Protein AF-A0A3D0WND0-F1 (afdb_monomer_lite)

Secondary structure (DSSP, 8-state):
-----EEEEEES--SSHHHHHHHHHHH-TTEEEEEE-GGGGGGTHHHHHHHHHHHH--

Structure (mmCIF, N/CA/C/O backbone):
data_AF-A0A3D0WND0-F1
#
_entry.id   AF-A0A3D0WND0-F1
#
loop_
_atom_site.group_PDB
_atom_site.id
_atom_site.type_symbol
_atom_site.label_atom_id
_atom_site.label_alt_id
_atom_site.label_comp_id
_atom_site.label_asym_id
_atom_site.label_entity_id
_atom_site.label_seq_id
_atom_site.pdbx_PDB_ins_code
_atom_site.Cartn_x
_atom_site.Cartn_y
_atom_site.Cartn_z
_atom_site.occupancy
_atom_site.B_iso_or_equiv
_atom_site.auth_seq_id
_atom_site.auth_comp_id
_atom_site.auth_asym_id
_atom_site.auth_atom_id
_atom_site.pdbx_PDB_model_num
ATOM 1 N N . TYR A 1 1 ? -1.683 3.724 21.814 1.00 55.53 1 TYR A N 1
ATOM 2 C CA . TYR A 1 1 ? -1.882 4.249 20.453 1.00 55.53 1 TYR A CA 1
ATOM 3 C C . TYR A 1 1 ? -3.029 3.475 19.829 1.00 55.53 1 TYR A C 1
ATOM 5 O O . TYR A 1 1 ? -2.774 2.371 19.367 1.00 55.53 1 TYR A O 1
ATOM 13 N N . PRO A 1 2 ? -4.283 3.945 19.941 1.00 76.75 2 PRO A N 1
ATOM 14 C CA . PRO A 1 2 ? -5.431 3.175 19.462 1.00 76.75 2 PRO A CA 1
ATOM 15 C C . PRO A 1 2 ? -5.663 3.318 17.951 1.00 76.75 2 PRO A C 1
ATOM 17 O O . PRO A 1 2 ? -6.139 2.372 17.341 1.00 76.75 2 PRO A O 1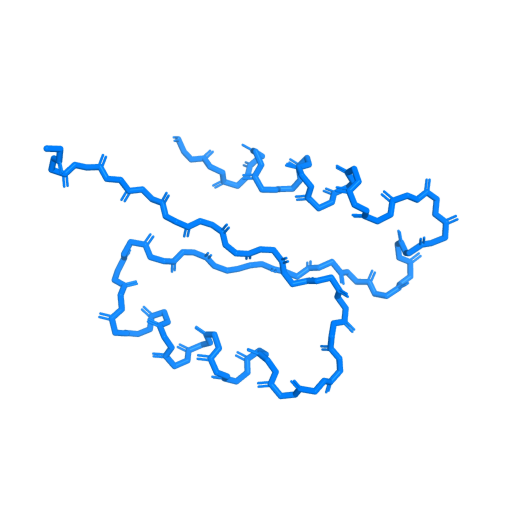
ATOM 20 N N . ASP A 1 3 ? -5.260 4.442 17.349 1.00 79.81 3 ASP A N 1
ATOM 21 C CA . ASP A 1 3 ? -5.571 4.760 15.954 1.00 79.81 3 ASP A CA 1
ATOM 22 C C . ASP A 1 3 ? -4.283 4.889 15.133 1.00 79.81 3 ASP A C 1
ATOM 24 O O . ASP A 1 3 ? -3.506 5.829 15.310 1.00 79.81 3 ASP A O 1
ATOM 28 N N . PHE A 1 4 ? -4.024 3.916 14.262 1.00 84.75 4 PHE A N 1
ATOM 29 C CA . PHE A 1 4 ? -2.938 3.962 13.286 1.00 84.75 4 PHE A CA 1
ATOM 30 C C . PHE A 1 4 ? -3.410 3.389 11.949 1.00 84.75 4 PHE A C 1
ATOM 32 O O . PHE A 1 4 ? -4.318 2.558 11.898 1.00 84.75 4 PHE A O 1
ATOM 39 N N . GLU A 1 5 ? -2.772 3.832 10.872 1.00 85.19 5 GLU A N 1
ATOM 40 C CA . GLU A 1 5 ? -2.988 3.339 9.515 1.00 85.19 5 GLU A CA 1
ATOM 41 C C . GLU A 1 5 ? -1.637 2.914 8.937 1.00 85.19 5 GLU A C 1
ATOM 43 O O . GLU A 1 5 ? -0.623 3.596 9.113 1.00 85.19 5 GLU A O 1
ATOM 48 N N . VAL A 1 6 ? -1.609 1.758 8.280 1.00 88.69 6 VAL A N 1
ATOM 49 C CA . VAL A 1 6 ? -0.426 1.242 7.591 1.00 88.69 6 VAL A CA 1
ATOM 50 C C . VAL A 1 6 ? -0.707 1.280 6.102 1.00 88.69 6 VAL A C 1
ATOM 52 O O . VAL A 1 6 ? -1.624 0.615 5.630 1.00 88.69 6 VAL A O 1
ATOM 55 N N . ILE A 1 7 ? 0.101 2.036 5.362 1.00 88.56 7 ILE A N 1
ATOM 56 C CA . ILE A 1 7 ? -0.035 2.176 3.913 1.00 88.56 7 ILE A CA 1
ATOM 57 C C . ILE A 1 7 ? 1.136 1.484 3.232 1.00 88.56 7 ILE A C 1
ATOM 59 O O . ILE A 1 7 ? 2.293 1.867 3.417 1.00 88.56 7 ILE A O 1
ATOM 63 N N . VAL A 1 8 ? 0.832 0.477 2.419 1.00 88.06 8 VAL A N 1
ATOM 64 C CA . VAL A 1 8 ? 1.818 -0.251 1.618 1.00 88.06 8 VAL A CA 1
ATOM 65 C C . VAL A 1 8 ? 1.718 0.200 0.168 1.00 88.06 8 VAL A C 1
ATOM 67 O O . VAL A 1 8 ? 0.670 0.078 -0.461 1.00 88.06 8 VAL A O 1
ATOM 70 N N . VAL A 1 9 ? 2.822 0.707 -0.376 1.00 85.62 9 VAL A N 1
ATOM 71 C CA . VAL A 1 9 ? 2.914 1.106 -1.783 1.00 85.62 9 VAL A CA 1
ATOM 72 C C . VAL A 1 9 ? 3.763 0.081 -2.527 1.00 85.62 9 VAL A C 1
ATOM 74 O O . VAL A 1 9 ? 4.976 0.021 -2.332 1.00 85.62 9 VAL A O 1
ATOM 77 N N . ASN A 1 10 ? 3.127 -0.740 -3.364 1.00 83.56 10 ASN A N 1
ATOM 78 C CA . ASN A 1 10 ? 3.810 -1.715 -4.207 1.00 83.56 10 ASN A CA 1
ATOM 79 C C . ASN A 1 10 ? 4.365 -1.029 -5.466 1.00 83.56 10 ASN A C 1
ATOM 81 O O . ASN A 1 10 ? 3.621 -0.430 -6.238 1.00 83.56 10 ASN A O 1
ATOM 85 N N . MET A 1 11 ? 5.671 -1.121 -5.690 1.00 77.62 11 MET A N 1
ATOM 86 C CA . MET A 1 11 ? 6.353 -0.473 -6.809 1.00 77.62 11 MET A CA 1
ATOM 87 C C . MET A 1 11 ? 6.464 -1.439 -7.994 1.00 77.62 11 MET A C 1
ATOM 89 O O . MET A 1 11 ? 7.542 -1.940 -8.284 1.00 77.62 11 MET A O 1
ATOM 93 N N . GLY A 1 12 ? 5.331 -1.759 -8.623 1.00 68.06 12 GLY A N 1
ATOM 94 C CA . GLY A 1 12 ? 5.307 -2.553 -9.857 1.00 68.06 12 GLY A CA 1
ATOM 95 C C . GLY A 1 12 ? 5.771 -4.010 -9.732 1.00 68.06 12 GLY A C 1
ATOM 96 O O . GLY A 1 12 ? 6.054 -4.630 -10.755 1.00 68.06 12 GLY A O 1
ATOM 97 N N . SER A 1 13 ? 5.844 -4.577 -8.518 1.00 67.88 13 SER A N 1
ATOM 98 C CA . SER A 1 13 ? 6.211 -5.989 -8.345 1.00 67.88 13 SER A CA 1
ATOM 99 C C . SER A 1 13 ? 5.243 -6.885 -9.118 1.00 67.88 13 SER A C 1
ATOM 101 O O . SER A 1 13 ? 4.028 -6.825 -8.909 1.00 67.88 13 SER A O 1
ATOM 103 N N . THR A 1 14 ? 5.793 -7.706 -10.009 1.00 65.25 14 THR A N 1
ATOM 104 C CA . THR A 1 14 ? 5.063 -8.656 -10.861 1.00 65.25 14 THR A CA 1
ATOM 105 C C . THR A 1 14 ? 4.801 -9.993 -10.162 1.00 65.25 14 THR A C 1
ATOM 107 O O . THR A 1 14 ? 3.961 -10.769 -10.612 1.00 65.25 14 THR A O 1
ATOM 110 N N . ASP A 1 15 ? 5.460 -10.237 -9.028 1.00 65.81 15 ASP A N 1
ATOM 111 C CA . ASP A 1 15 ? 5.403 -11.502 -8.298 1.00 65.81 15 ASP A CA 1
ATOM 112 C C . ASP A 1 15 ? 4.284 -11.490 -7.258 1.00 65.81 15 ASP A C 1
ATOM 114 O O . ASP A 1 15 ? 4.539 -11.059 -6.138 1.00 65.81 15 ASP A O 1
ATOM 118 N N . GLU A 1 16 ? 3.058 -11.902 -7.623 1.00 73.00 16 GLU A N 1
ATOM 119 C CA . GLU A 1 16 ? 1.879 -12.248 -6.774 1.00 73.00 16 GLU A CA 1
ATOM 120 C C . GLU A 1 16 ? 1.576 -11.361 -5.537 1.00 73.00 16 GLU A C 1
ATOM 122 O O . GLU A 1 16 ? 0.710 -11.662 -4.710 1.00 73.00 16 GLU A O 1
ATOM 127 N N . THR A 1 17 ? 2.242 -10.219 -5.411 1.00 79.00 17 THR A N 1
ATOM 128 C CA . THR A 1 17 ? 2.315 -9.416 -4.190 1.00 79.00 17 THR A CA 1
ATOM 129 C C . THR A 1 17 ? 0.964 -8.752 -3.956 1.00 79.00 17 THR A C 1
ATOM 131 O O . THR A 1 17 ? 0.516 -8.621 -2.822 1.00 79.00 17 THR A O 1
ATOM 134 N N . ASP A 1 18 ? 0.262 -8.418 -5.039 1.00 78.75 18 ASP A N 1
ATOM 135 C CA . ASP A 1 18 ? -1.114 -7.926 -5.026 1.00 78.75 18 ASP A CA 1
ATOM 136 C C . ASP A 1 18 ? -2.099 -8.941 -4.417 1.00 78.75 18 ASP A C 1
ATOM 138 O O . ASP A 1 18 ? -2.964 -8.571 -3.625 1.00 78.75 18 ASP A O 1
ATOM 142 N N . VAL A 1 19 ? -1.936 -10.237 -4.707 1.00 83.69 19 VAL A N 1
ATOM 143 C CA . VAL A 1 19 ? -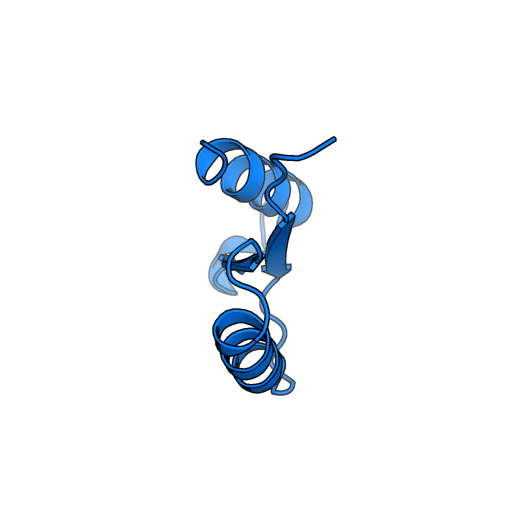2.805 -11.296 -4.165 1.00 83.69 19 VAL A CA 1
ATOM 144 C C . VAL A 1 19 ? -2.599 -11.427 -2.657 1.00 83.69 19 VAL A C 1
ATOM 146 O O . VAL A 1 19 ? -3.569 -11.462 -1.893 1.00 83.69 19 VAL A O 1
ATOM 149 N N . LEU A 1 20 ? -1.339 -11.422 -2.213 1.00 85.69 20 LEU A N 1
ATOM 150 C CA . LEU A 1 20 ? -0.995 -11.457 -0.793 1.00 85.69 20 LEU A CA 1
ATOM 151 C C . LEU A 1 20 ? -1.524 -10.216 -0.054 1.00 85.69 20 LEU A C 1
ATOM 153 O O . LEU A 1 20 ? -2.151 -10.348 1.000 1.00 85.69 20 LEU A O 1
ATOM 157 N N . LEU A 1 21 ? -1.316 -9.017 -0.606 1.00 85.69 21 LEU A N 1
ATOM 158 C CA . LEU A 1 21 ? -1.758 -7.757 0.001 1.00 85.69 21 LEU A CA 1
ATOM 159 C C . LEU A 1 21 ? -3.284 -7.655 0.082 1.00 85.69 21 LEU A C 1
ATOM 161 O O . LEU A 1 21 ? -3.807 -7.200 1.102 1.00 85.69 21 LEU A O 1
ATOM 165 N N . LYS A 1 22 ? -4.012 -8.147 -0.925 1.00 85.00 22 LYS A N 1
ATOM 166 C CA . LYS A 1 22 ? -5.479 -8.257 -0.878 1.00 85.00 22 LYS A CA 1
ATOM 167 C C . LYS A 1 22 ? -5.952 -9.184 0.239 1.00 85.00 22 LYS A C 1
ATOM 169 O O . LYS A 1 22 ? -6.888 -8.829 0.954 1.00 85.00 22 LYS A O 1
ATOM 174 N N . GLY A 1 23 ? -5.290 -10.326 0.432 1.00 88.12 23 GLY A N 1
ATOM 175 C CA . GLY A 1 23 ? -5.585 -11.231 1.547 1.00 88.12 23 GLY A CA 1
ATOM 176 C C . GLY A 1 23 ? -5.303 -10.598 2.914 1.00 88.12 23 GLY A C 1
ATOM 177 O O . GLY A 1 23 ? -6.098 -10.729 3.845 1.00 88.12 23 GLY A O 1
ATOM 178 N N . LEU A 1 24 ? -4.203 -9.851 3.032 1.00 86.88 24 LEU A N 1
ATOM 179 C CA . LEU A 1 24 ? -3.855 -9.144 4.265 1.00 86.88 24 LEU A CA 1
ATOM 180 C C . LEU A 1 24 ? -4.823 -7.996 4.571 1.00 86.88 24 LEU A C 1
ATOM 182 O O . LEU A 1 24 ? -5.173 -7.812 5.733 1.00 86.88 24 LEU A O 1
ATOM 186 N N . ASN A 1 25 ? -5.309 -7.277 3.558 1.00 85.94 25 ASN A N 1
ATOM 187 C CA . ASN A 1 25 ? -6.283 -6.196 3.735 1.00 85.94 25 ASN A CA 1
ATOM 188 C C . ASN A 1 25 ? -7.604 -6.708 4.347 1.00 85.94 25 ASN A C 1
ATOM 190 O O . ASN A 1 25 ? -8.178 -6.081 5.229 1.00 85.94 25 ASN A O 1
ATOM 194 N N . GLN A 1 26 ? -8.047 -7.916 3.978 1.00 86.50 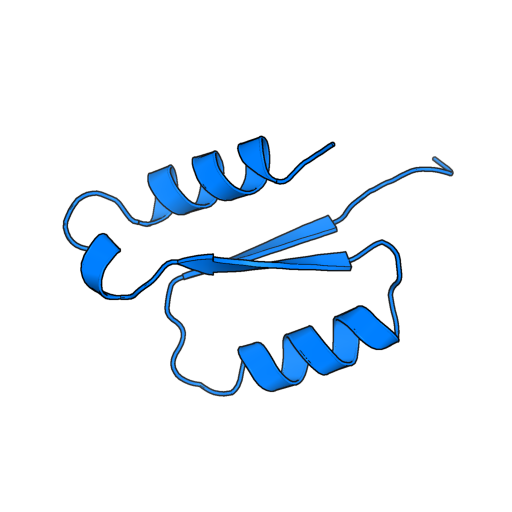26 GLN A N 1
ATOM 195 C CA . GLN A 1 26 ? -9.235 -8.532 4.593 1.00 86.50 26 GLN A CA 1
ATOM 196 C C . GLN A 1 26 ? -9.037 -8.877 6.077 1.00 86.50 26 GLN A C 1
ATOM 198 O O . GLN A 1 26 ? -9.997 -8.902 6.844 1.00 86.50 26 GLN A O 1
ATOM 203 N N . LYS A 1 27 ? -7.796 -9.164 6.483 1.00 90.12 27 LYS A N 1
ATOM 204 C CA . LYS A 1 27 ? -7.447 -9.551 7.855 1.00 90.12 27 LYS A CA 1
ATOM 205 C C . LYS A 1 27 ? -7.125 -8.348 8.746 1.00 90.12 27 LYS A C 1
ATOM 207 O O . LYS A 1 27 ? -7.348 -8.412 9.953 1.00 90.12 27 LYS A O 1
ATOM 212 N N . TYR A 1 28 ? -6.586 -7.278 8.168 1.00 87.19 28 TYR A N 1
ATOM 213 C CA . TYR A 1 28 ? -6.108 -6.100 8.883 1.00 87.19 28 TYR A CA 1
ATOM 214 C C . TYR A 1 28 ? -6.857 -4.850 8.403 1.00 87.19 28 TYR A C 1
ATOM 216 O O . TYR A 1 28 ? -6.458 -4.255 7.407 1.00 87.19 28 TYR A O 1
ATOM 224 N N . PRO A 1 29 ? -7.893 -4.390 9.128 1.00 83.19 29 PRO A N 1
ATOM 225 C CA . PRO A 1 29 ? -8.707 -3.244 8.706 1.00 83.19 29 PRO A CA 1
ATOM 226 C C . PRO A 1 29 ? -7.943 -1.908 8.690 1.00 83.19 29 PRO A C 1
ATOM 228 O O . PRO A 1 29 ? -8.407 -0.942 8.099 1.00 83.19 29 PRO A O 1
ATOM 231 N N . HIS A 1 30 ? -6.769 -1.854 9.327 1.00 85.56 30 HIS A N 1
ATOM 232 C CA . HIS A 1 30 ? -5.869 -0.697 9.334 1.00 85.56 30 HIS A CA 1
ATOM 233 C C . HIS A 1 30 ? -4.835 -0.723 8.194 1.00 85.56 30 HIS A C 1
ATOM 235 O O . HIS A 1 30 ? -3.957 0.137 8.158 1.00 85.56 30 HIS A O 1
ATOM 241 N N . LEU A 1 31 ? -4.878 -1.727 7.310 1.00 86.81 31 LEU A N 1
ATOM 242 C CA . LEU A 1 31 ? -3.914 -1.903 6.228 1.00 86.81 31 LEU A CA 1
ATOM 243 C C . LEU A 1 31 ? -4.502 -1.429 4.899 1.00 86.81 31 LEU A C 1
ATOM 245 O O . LEU A 1 31 ? -5.325 -2.106 4.290 1.00 86.81 31 LEU A O 1
ATOM 249 N N . TYR A 1 32 ? -4.002 -0.312 4.395 1.00 87.31 32 TYR A N 1
ATOM 250 C CA . TYR A 1 32 ? -4.286 0.154 3.046 1.00 87.31 32 TYR A CA 1
ATOM 251 C C . TYR A 1 32 ? -3.134 -0.230 2.110 1.00 87.31 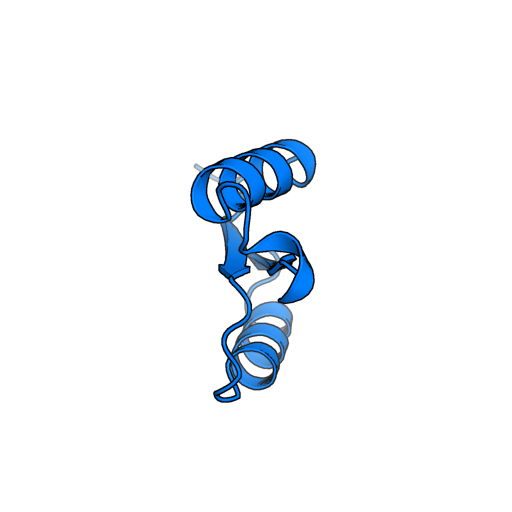32 TYR A C 1
ATOM 253 O O . TYR A 1 32 ? -1.962 -0.143 2.480 1.00 87.31 32 TYR A O 1
ATOM 261 N N . HIS A 1 33 ? -3.438 -0.658 0.885 1.00 87.69 33 HIS A N 1
ATOM 262 C CA . HIS A 1 33 ? -2.415 -0.945 -0.120 1.00 87.69 33 HIS A CA 1
ATOM 263 C C . HIS A 1 33 ? -2.741 -0.271 -1.450 1.00 87.69 33 HIS A C 1
ATOM 265 O O . HIS A 1 33 ? -3.897 -0.186 -1.857 1.00 87.69 33 HIS A O 1
ATOM 271 N N . THR A 1 34 ? -1.704 0.206 -2.128 1.00 85.69 34 THR A N 1
ATOM 272 C CA . THR A 1 34 ? -1.782 0.810 -3.461 1.00 85.69 34 THR A CA 1
ATOM 273 C C . THR A 1 34 ? -0.573 0.384 -4.289 1.00 85.69 34 THR A C 1
ATOM 275 O O . THR A 1 34 ? 0.402 -0.135 -3.740 1.00 85.69 34 THR A O 1
ATOM 278 N N . TYR A 1 35 ? -0.620 0.583 -5.602 1.00 83.25 35 TYR A N 1
ATOM 279 C CA . TYR A 1 35 ? 0.460 0.211 -6.510 1.00 83.25 35 TYR A CA 1
ATOM 280 C C . TYR A 1 35 ? 0.873 1.379 -7.408 1.00 83.25 35 TYR A C 1
ATOM 282 O O . TYR A 1 35 ? 0.067 2.245 -7.751 1.00 83.25 35 TYR A O 1
ATOM 290 N N . VAL 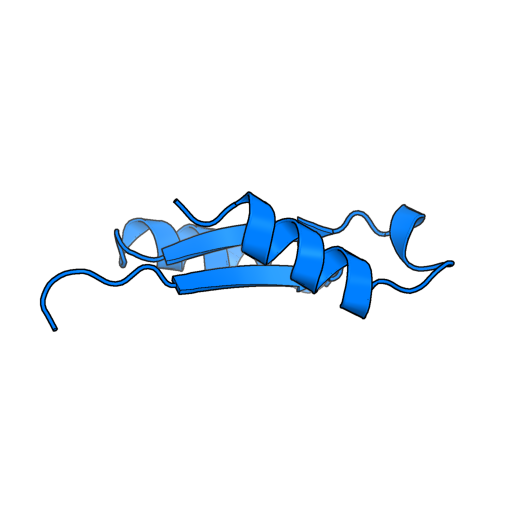A 1 36 ? 2.149 1.397 -7.782 1.00 79.69 36 VAL A N 1
ATOM 291 C CA . VAL A 1 36 ? 2.703 2.294 -8.798 1.00 79.69 36 VAL A CA 1
ATOM 292 C C . VAL A 1 36 ? 2.719 1.536 -10.129 1.00 79.69 36 VAL A C 1
ATOM 294 O O . VAL A 1 36 ? 3.261 0.428 -10.169 1.00 79.69 36 VAL A O 1
ATOM 297 N N . PRO A 1 37 ? 2.122 2.081 -11.203 1.00 73.62 37 PRO A N 1
ATOM 298 C CA . PRO A 1 37 ? 2.175 1.463 -12.523 1.00 73.62 37 PRO A CA 1
ATOM 299 C C . PRO A 1 37 ? 3.611 1.457 -13.064 1.00 73.62 37 PRO A C 1
ATOM 301 O O . PRO A 1 37 ? 4.370 2.400 -12.835 1.00 73.62 37 PRO A O 1
ATOM 304 N N . ALA A 1 38 ? 3.970 0.398 -13.793 1.00 67.94 38 ALA A N 1
ATOM 305 C CA . ALA A 1 38 ? 5.321 0.190 -14.321 1.00 67.94 38 ALA A CA 1
ATOM 306 C C . ALA A 1 38 ? 5.774 1.315 -15.270 1.00 67.94 38 ALA A C 1
ATOM 308 O O . ALA A 1 38 ? 6.955 1.634 -15.333 1.00 67.94 38 ALA A O 1
ATOM 309 N N . GLU A 1 39 ? 4.843 2.001 -15.943 1.00 65.31 39 GLU A N 1
ATOM 310 C CA . GLU A 1 39 ? 5.181 3.130 -16.823 1.00 65.31 39 GLU A CA 1
ATOM 311 C C . GLU A 1 39 ? 5.721 4.360 -16.064 1.00 65.31 39 GLU A C 1
ATOM 313 O O . GLU A 1 39 ? 6.241 5.291 -16.675 1.00 65.31 39 GLU A O 1
ATOM 318 N N . ALA A 1 40 ? 5.592 4.396 -14.733 1.00 64.19 40 ALA A N 1
ATOM 319 C CA . ALA A 1 40 ? 6.049 5.506 -13.898 1.00 64.19 40 ALA A CA 1
ATOM 320 C C . ALA A 1 40 ? 7.454 5.292 -13.297 1.00 64.19 40 ALA A C 1
ATOM 322 O O . ALA A 1 40 ? 7.921 6.106 -12.491 1.00 64.19 40 ALA A O 1
ATOM 323 N N . GLU A 1 41 ? 8.131 4.201 -13.664 1.00 59.53 41 GLU A N 1
ATOM 324 C CA . GLU A 1 41 ? 9.436 3.821 -13.117 1.00 59.53 41 GLU A CA 1
ATOM 325 C C . GLU A 1 41 ? 10.577 4.732 -13.615 1.00 59.53 41 GLU A C 1
ATOM 327 O O . GLU A 1 41 ? 11.529 4.997 -12.873 1.00 59.53 41 GLU A O 1
ATOM 332 N N . ASP A 1 42 ? 10.416 5.325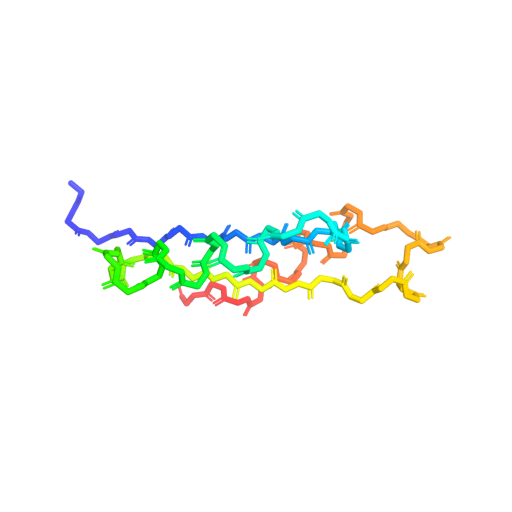 -14.804 1.00 60.53 42 ASP A N 1
ATOM 333 C CA . ASP A 1 42 ? 11.472 6.020 -15.556 1.00 60.53 42 ASP A CA 1
ATOM 334 C C . ASP A 1 42 ? 11.997 7.326 -14.933 1.00 60.53 42 ASP A C 1
ATOM 336 O O . ASP A 1 42 ? 13.089 7.773 -15.282 1.00 60.53 42 ASP A O 1
ATOM 340 N N . VAL A 1 43 ? 11.266 7.970 -14.010 1.00 60.75 43 VAL A N 1
ATOM 341 C CA . VAL A 1 43 ? 11.620 9.345 -13.576 1.00 60.75 43 VAL A CA 1
ATOM 342 C C . VAL A 1 43 ? 11.851 9.501 -12.071 1.00 60.75 43 VAL A C 1
ATOM 344 O O . VAL A 1 43 ? 12.273 10.580 -11.667 1.00 60.75 43 VAL A O 1
ATOM 347 N N . ASN A 1 44 ? 11.662 8.439 -11.264 1.00 69.12 44 ASN A N 1
ATOM 348 C CA . ASN A 1 44 ? 11.987 8.279 -9.821 1.00 69.12 44 ASN A CA 1
ATOM 349 C C . ASN A 1 44 ? 10.821 7.637 -9.049 1.00 69.12 44 ASN A C 1
ATOM 351 O O . ASN A 1 44 ? 10.162 8.278 -8.220 1.00 69.12 44 ASN A O 1
ATOM 355 N N . GLY A 1 45 ? 10.589 6.347 -9.298 1.00 72.31 45 GLY A N 1
ATOM 356 C CA . GLY A 1 45 ? 9.468 5.612 -8.706 1.00 72.31 45 GLY A CA 1
ATOM 357 C C . GLY A 1 45 ? 9.439 5.606 -7.170 1.00 72.31 45 GLY A C 1
ATOM 358 O O . GLY A 1 45 ? 8.358 5.604 -6.591 1.00 72.31 45 GLY A O 1
ATOM 359 N N . LYS A 1 46 ? 10.587 5.728 -6.480 1.00 76.25 46 LYS A N 1
ATOM 360 C CA . LYS A 1 46 ? 10.627 5.806 -5.003 1.00 76.25 46 LYS A CA 1
ATOM 361 C C . LYS A 1 46 ? 10.045 7.110 -4.456 1.00 76.25 46 LYS A C 1
ATOM 363 O O . LYS A 1 46 ? 9.301 7.080 -3.478 1.00 76.25 46 LYS A O 1
ATOM 368 N N . LYS A 1 47 ? 10.364 8.258 -5.069 1.00 82.69 47 LYS A N 1
ATOM 369 C CA . LYS A 1 47 ? 9.758 9.542 -4.668 1.00 82.69 47 LYS A CA 1
ATOM 370 C C . LYS A 1 47 ? 8.262 9.546 -4.955 1.00 82.69 47 LYS A C 1
ATOM 372 O O . LYS A 1 47 ? 7.490 9.973 -4.103 1.00 82.69 47 LYS A O 1
ATOM 377 N N . LEU A 1 48 ? 7.865 9.016 -6.112 1.00 81.50 48 LEU A N 1
ATOM 378 C CA . LEU A 1 48 ? 6.462 8.892 -6.493 1.00 81.50 48 LEU A CA 1
ATOM 379 C C . LEU A 1 48 ? 5.684 8.001 -5.516 1.00 81.50 48 LEU A C 1
ATOM 381 O O . LEU A 1 48 ? 4.617 8.400 -5.056 1.00 81.50 48 LEU A O 1
ATOM 385 N N . ALA A 1 49 ? 6.242 6.845 -5.147 1.00 82.44 49 ALA A N 1
ATOM 386 C CA . ALA A 1 49 ? 5.648 5.941 -4.169 1.00 82.44 49 ALA A CA 1
ATOM 387 C C . ALA A 1 49 ? 5.422 6.635 -2.819 1.00 82.44 49 ALA A C 1
ATOM 389 O O . ALA A 1 49 ? 4.345 6.518 -2.236 1.00 82.44 49 ALA A O 1
ATOM 390 N N . LEU A 1 50 ? 6.397 7.424 -2.355 1.00 84.56 50 LEU A N 1
ATOM 391 C CA . LEU A 1 50 ? 6.266 8.194 -1.119 1.00 84.56 50 LEU A CA 1
ATOM 392 C C . LEU A 1 50 ? 5.159 9.254 -1.224 1.00 84.56 50 LEU A C 1
ATOM 394 O O . LEU A 1 50 ? 4.334 9.374 -0.323 1.00 84.56 50 LEU A O 1
ATOM 398 N N . THR A 1 51 ? 5.102 10.000 -2.332 1.00 86.31 51 THR A N 1
ATOM 399 C CA . THR A 1 51 ? 4.053 11.005 -2.571 1.00 86.31 51 THR A CA 1
ATOM 400 C C . THR A 1 51 ? 2.661 10.376 -2.623 1.00 86.31 51 THR A C 1
ATOM 402 O O . THR A 1 51 ? 1.723 10.926 -2.049 1.00 86.31 51 THR A O 1
ATOM 405 N N . LEU A 1 52 ? 2.521 9.218 -3.270 1.00 84.44 52 LEU A N 1
ATOM 406 C CA . LEU A 1 52 ? 1.277 8.448 -3.303 1.00 84.44 52 LEU A CA 1
ATOM 407 C C . LEU A 1 52 ? 0.870 7.964 -1.913 1.00 84.44 52 LEU A C 1
ATOM 409 O O . LEU A 1 52 ? -0.289 8.127 -1.547 1.00 84.44 52 LEU A O 1
ATOM 413 N N . GLY A 1 53 ? 1.813 7.430 -1.132 1.00 85.06 53 GLY A N 1
ATOM 414 C CA . GLY A 1 53 ? 1.560 7.002 0.244 1.00 85.06 53 GLY A CA 1
ATOM 415 C C . GLY A 1 53 ? 1.092 8.156 1.132 1.00 85.06 53 GLY A C 1
ATOM 416 O O . GLY A 1 53 ? 0.077 8.034 1.807 1.00 85.06 53 GLY A O 1
ATOM 417 N N . ILE A 1 54 ? 1.770 9.307 1.063 1.00 85.12 54 ILE A N 1
ATOM 418 C CA . ILE A 1 54 ? 1.403 10.514 1.823 1.00 85.12 54 ILE A CA 1
ATOM 419 C C . ILE A 1 54 ? 0.031 11.049 1.392 1.00 85.12 54 ILE A C 1
ATOM 421 O O . ILE A 1 54 ? -0.744 11.485 2.232 1.00 85.12 54 ILE A O 1
ATOM 425 N N . LYS A 1 55 ? -0.289 11.011 0.094 1.00 85.56 55 LYS A N 1
ATOM 426 C CA . LYS A 1 55 ? -1.590 11.466 -0.422 1.00 85.56 55 LYS A CA 1
ATOM 427 C C . LYS A 1 55 ? -2.735 10.502 -0.091 1.00 85.56 55 LYS A C 1
ATOM 429 O O . LYS A 1 55 ? -3.885 10.927 -0.052 1.00 85.56 55 LYS A O 1
ATOM 434 N N . ALA A 1 56 ? -2.433 9.217 0.070 1.00 83.25 56 ALA A N 1
ATOM 435 C CA . ALA A 1 56 ? -3.407 8.195 0.434 1.00 83.25 56 ALA A CA 1
ATOM 436 C C . ALA A 1 56 ? -3.703 8.162 1.941 1.00 83.25 56 ALA A C 1
ATOM 438 O O . ALA A 1 56 ? -4.765 7.674 2.318 1.00 83.25 56 ALA A O 1
ATOM 439 N N . ALA A 1 57 ? -2.790 8.679 2.770 1.00 83.19 57 ALA A N 1
ATOM 440 C CA . ALA A 1 57 ? -2.991 8.824 4.206 1.00 83.19 57 ALA A CA 1
ATOM 441 C C . ALA A 1 57 ? -4.101 9.833 4.513 1.00 83.19 57 ALA A C 1
ATOM 443 O O . ALA A 1 57 ? -4.188 10.884 3.868 1.00 83.19 57 ALA A O 1
ATOM 444 N N . LYS A 1 58 ? -4.946 9.491 5.487 1.00 69.12 58 LYS A N 1
ATOM 445 C CA . LYS A 1 58 ? -6.009 10.366 5.998 1.00 69.12 58 LYS A CA 1
ATOM 446 C C . LYS A 1 58 ? -5.558 11.224 7.172 1.00 69.12 58 LYS A C 1
ATOM 448 O O . LYS A 1 58 ? -4.734 10.747 7.982 1.00 69.12 58 LYS A O 1
#

Sequence (58 aa):
YPDFEVIVVNMGSTDETDVLLKGLNQKYPHLYHTYVPAEAEDVNGKKLALTLGIKAAK

Radius of gyration: 12.28 Å; chains: 1; bounding box: 21×24×37 Å

Foldseek 3Di:
DPDAAAEAEAECDPPCVVVVLVVVCVVDVRYHYYYDHPVPVPPPSPVVSVVVRVVPDD

pLDDT: mean 79.29, std 8.98, range [55.53, 90.12]